Protein AF-A0A257V724-F1 (afdb_monomer_lite)

Sequence (120 aa):
MLAATGAALAATMPCSVHPPKNATKAELAKLAKVSQADAERTAKAVFKNPSDVAVADSELEAEHGCLIWSFDLKVKGTVGVHEVQIDAGDGKVLSSVHETPAKETAEKKNDQKQTPTPKR

Foldseek 3Di:
DDDDPDDPPPPQLPAPDFFPPPDDLVSLVVRFPADLVLLLVLQLVVDPDSVQKDWPDWDFDQDSRATWIWTWIDGHPDAQTWIWIARRHPSDTRDIDGAHPVRVVVVVVVVVVVDDDDDD

Radius of gyration: 16.45 Å; chains: 1; bounding box: 46×40×38 Å

pLDDT: mean 82.17, std 21.53, range [31.38, 98.62]

Secondary structure (DSSP, 8-state):
---------------S--PPTT--HHHHHHH--S-HHHHHHHHHHTSS-GGGEEEEEEEEEEETTEEEEEEEEEETT--SEEEEEEETTT--EEEEEEE-HHHHHHHHHHHTTS------

Structure (mmCIF, N/CA/C/O backbone):
data_AF-A0A257V724-F1
#
_entry.id   AF-A0A257V724-F1
#
loop_
_atom_site.group_PDB
_atom_site.id
_atom_site.type_symbol
_atom_site.label_atom_id
_atom_site.label_alt_id
_atom_site.label_comp_id
_atom_site.label_asym_id
_atom_site.label_entity_id
_atom_site.label_seq_id
_atom_site.pdbx_PDB_ins_code
_atom_site.Cartn_x
_atom_site.Cartn_y
_atom_site.Cartn_z
_atom_site.occupancy
_atom_site.B_iso_or_equiv
_atom_site.auth_seq_id
_atom_site.auth_comp_id
_atom_site.auth_asym_id
_atom_site.auth_atom_id
_atom_site.pdbx_PDB_model_num
ATOM 1 N N . MET A 1 1 ? 26.829 -33.421 25.336 1.00 45.34 1 MET A N 1
ATOM 2 C CA . MET A 1 1 ? 26.805 -32.624 24.093 1.00 45.34 1 MET A CA 1
ATOM 3 C C . MET A 1 1 ? 25.807 -33.257 23.152 1.00 45.34 1 MET A C 1
ATOM 5 O O . MET A 1 1 ? 25.967 -34.434 22.893 1.00 45.34 1 MET A O 1
ATOM 9 N N . LEU A 1 2 ? 24.815 -32.512 22.674 1.00 37.81 2 LEU A N 1
ATOM 10 C CA . LEU A 1 2 ? 24.300 -32.615 21.306 1.00 37.81 2 LEU A CA 1
ATOM 11 C C . LEU A 1 2 ? 23.467 -31.347 21.081 1.00 37.81 2 LEU A C 1
ATOM 13 O O . LEU A 1 2 ? 22.387 -31.182 21.640 1.00 37.81 2 LEU A O 1
ATOM 17 N N . ALA A 1 3 ? 24.063 -30.402 20.359 1.00 41.69 3 ALA A N 1
ATOM 18 C CA . ALA A 1 3 ? 23.409 -29.185 19.920 1.00 41.69 3 ALA A CA 1
ATOM 19 C C . ALA A 1 3 ? 22.442 -29.542 18.786 1.00 41.69 3 ALA A C 1
ATOM 21 O O . ALA A 1 3 ? 22.862 -30.096 17.773 1.00 41.69 3 ALA A O 1
ATOM 22 N N . ALA A 1 4 ? 21.162 -29.218 18.951 1.00 42.47 4 ALA A N 1
ATOM 23 C CA . ALA A 1 4 ? 20.222 -29.163 17.844 1.00 42.47 4 ALA A CA 1
ATOM 24 C C . ALA A 1 4 ? 20.218 -27.724 17.318 1.00 42.47 4 ALA A C 1
ATOM 26 O O . ALA A 1 4 ? 19.561 -26.842 17.868 1.00 42.47 4 ALA A O 1
ATOM 27 N N . THR A 1 5 ? 21.004 -27.471 16.275 1.00 47.34 5 THR A N 1
ATOM 28 C CA . THR A 1 5 ? 20.890 -26.258 15.464 1.00 47.34 5 THR A CA 1
ATOM 29 C C . THR A 1 5 ? 19.602 -26.354 14.653 1.00 47.34 5 THR A C 1
ATOM 31 O O . THR A 1 5 ? 19.561 -27.016 13.617 1.00 47.34 5 THR A O 1
ATOM 34 N N . GLY A 1 6 ? 18.532 -25.729 15.140 1.00 38.03 6 GLY A N 1
ATOM 35 C CA . GLY A 1 6 ? 17.330 -25.504 14.345 1.00 38.03 6 GLY A CA 1
ATOM 36 C C . GLY A 1 6 ? 17.624 -24.462 13.272 1.00 38.03 6 GLY A C 1
ATOM 37 O O . GLY A 1 6 ? 17.717 -23.276 13.574 1.00 38.03 6 GLY A O 1
ATOM 38 N N . ALA A 1 7 ? 17.784 -24.895 1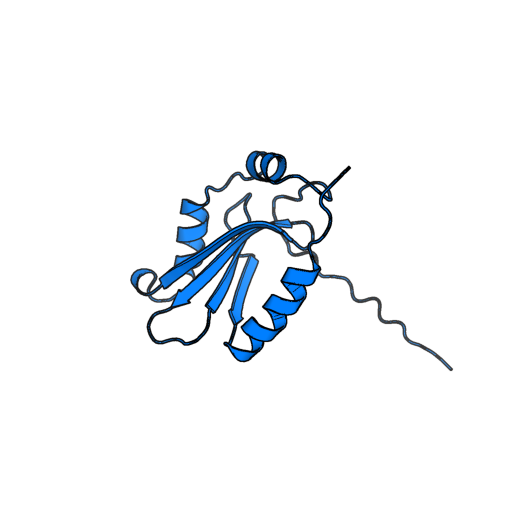2.023 1.00 47.12 7 ALA A N 1
ATOM 39 C CA . ALA A 1 7 ? 17.685 -23.999 10.881 1.00 47.12 7 ALA A CA 1
ATOM 40 C C . ALA A 1 7 ? 16.216 -23.571 10.759 1.00 47.12 7 ALA A C 1
ATOM 42 O O . ALA A 1 7 ? 15.366 -24.364 10.356 1.00 47.12 7 ALA A O 1
ATOM 43 N N . ALA A 1 8 ? 15.904 -22.335 11.146 1.00 49.72 8 ALA A N 1
ATOM 44 C CA . ALA A 1 8 ? 14.626 -21.734 10.804 1.00 49.72 8 ALA A CA 1
ATOM 45 C C . ALA A 1 8 ? 14.591 -21.573 9.278 1.00 49.72 8 ALA A C 1
ATOM 47 O O . ALA A 1 8 ? 15.338 -20.768 8.720 1.00 49.72 8 ALA A O 1
ATOM 48 N N . LEU A 1 9 ? 13.757 -22.361 8.592 1.00 41.41 9 LEU A N 1
ATOM 49 C CA . LEU A 1 9 ? 13.337 -22.011 7.241 1.00 41.41 9 LEU A CA 1
ATOM 50 C C . LEU A 1 9 ? 12.656 -20.645 7.350 1.00 41.41 9 LEU A C 1
ATOM 52 O O . LEU A 1 9 ? 11.586 -20.541 7.946 1.00 41.41 9 LEU A O 1
ATOM 56 N N . ALA A 1 10 ? 13.287 -19.599 6.817 1.00 47.00 10 ALA A N 1
ATOM 57 C CA . ALA A 1 10 ? 12.594 -18.349 6.562 1.00 47.00 10 ALA A CA 1
ATOM 58 C C . ALA A 1 10 ? 11.440 -18.692 5.614 1.00 47.00 10 ALA A C 1
ATOM 60 O O . ALA A 1 10 ? 11.677 -19.062 4.464 1.00 47.00 10 ALA A O 1
ATOM 61 N N . ALA A 1 11 ? 10.209 -18.680 6.124 1.00 52.34 11 ALA A N 1
ATOM 62 C CA . ALA A 1 11 ? 9.032 -18.876 5.300 1.00 52.34 11 ALA A CA 1
ATOM 63 C C . ALA A 1 11 ? 9.036 -17.767 4.245 1.00 52.34 11 ALA A C 1
ATOM 65 O O . ALA A 1 11 ? 8.863 -16.596 4.569 1.00 52.34 11 ALA A O 1
ATOM 66 N N . THR A 1 12 ? 9.310 -18.126 2.993 1.00 59.19 12 THR A N 1
ATOM 67 C CA . THR A 1 12 ? 9.173 -17.208 1.866 1.00 59.19 12 THR A CA 1
ATOM 68 C C . THR A 1 12 ? 7.715 -16.774 1.816 1.00 59.19 12 THR A C 1
ATOM 70 O O . THR A 1 12 ? 6.837 -17.612 1.587 1.00 59.19 12 THR A O 1
ATOM 73 N N . MET A 1 13 ? 7.453 -15.493 2.074 1.00 75.56 13 MET A N 1
ATOM 74 C CA . MET A 1 13 ? 6.142 -14.893 1.853 1.00 75.56 13 MET A CA 1
ATOM 75 C C . MET A 1 13 ? 5.738 -15.195 0.395 1.00 75.56 13 MET A C 1
ATOM 77 O O . MET A 1 13 ? 6.550 -14.970 -0.503 1.00 75.56 13 MET A O 1
ATOM 81 N N . PRO A 1 14 ? 4.562 -15.796 0.127 1.00 85.81 14 PRO A N 1
ATOM 82 C CA . PRO A 1 14 ? 4.232 -16.321 -1.197 1.00 85.81 14 PRO A CA 1
ATOM 83 C C . PRO A 1 14 ? 3.792 -15.195 -2.144 1.00 85.81 14 PRO A C 1
ATOM 85 O O . PRO A 1 14 ? 2.613 -15.081 -2.474 1.00 85.81 14 PRO A O 1
ATOM 88 N N . CYS A 1 15 ? 4.738 -14.360 -2.567 1.00 93.31 15 CYS A N 1
ATOM 89 C CA . CYS A 1 15 ? 4.495 -13.254 -3.483 1.00 93.31 15 CYS A CA 1
ATOM 90 C C . CYS A 1 15 ? 4.686 -13.646 -4.957 1.00 93.31 15 CYS A C 1
ATOM 92 O O . CYS A 1 15 ? 5.386 -14.598 -5.311 1.00 93.31 15 CYS A O 1
ATOM 94 N N . SER A 1 16 ? 4.056 -12.884 -5.844 1.00 97.00 16 SER A N 1
ATOM 95 C CA . SER A 1 16 ? 4.019 -13.104 -7.285 1.00 97.00 16 SER A CA 1
ATOM 96 C C . SER A 1 16 ? 5.204 -12.472 -8.024 1.00 97.00 16 SER A C 1
ATOM 98 O O . SER A 1 16 ? 5.538 -12.894 -9.135 1.00 97.00 16 SER A O 1
ATOM 100 N N . VAL A 1 17 ? 5.866 -11.479 -7.419 1.00 96.50 17 VAL A N 1
ATOM 101 C CA . VAL A 1 17 ? 6.995 -10.749 -8.011 1.00 96.50 17 VAL A CA 1
ATOM 102 C C . VAL A 1 17 ? 8.169 -10.716 -7.041 1.00 96.50 17 VAL A C 1
ATOM 104 O O . VAL A 1 17 ? 8.061 -10.203 -5.932 1.00 96.50 17 VAL A O 1
ATOM 107 N N . HIS A 1 18 ? 9.312 -11.218 -7.511 1.00 96.56 18 HIS A N 1
ATOM 108 C CA . HIS A 1 18 ? 10.575 -11.233 -6.778 1.00 96.56 18 HIS A CA 1
ATOM 109 C C . HIS A 1 18 ? 11.577 -10.310 -7.487 1.00 96.56 18 HIS A C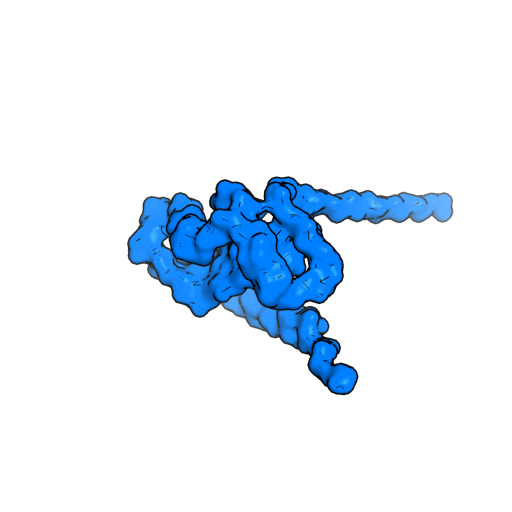 1
ATOM 111 O O . HIS A 1 18 ? 12.092 -10.675 -8.551 1.00 96.56 18 HIS A O 1
ATOM 117 N N . PRO A 1 19 ? 11.828 -9.097 -6.967 1.00 94.81 19 PRO A N 1
ATOM 118 C CA . PRO A 1 19 ? 12.763 -8.164 -7.578 1.00 94.81 19 PRO A CA 1
ATOM 119 C C . PRO A 1 19 ? 14.217 -8.626 -7.370 1.00 94.81 19 PRO A C 1
ATOM 121 O O . PRO A 1 19 ? 14.516 -9.358 -6.420 1.00 94.81 19 PRO A O 1
ATOM 124 N N . PRO A 1 20 ? 15.160 -8.204 -8.235 1.00 93.56 20 PRO A N 1
ATOM 125 C CA . PRO A 1 20 ? 16.572 -8.466 -8.000 1.00 93.56 20 PRO A CA 1
ATOM 126 C C . PRO A 1 20 ? 17.028 -7.801 -6.697 1.00 93.56 20 PRO A C 1
ATOM 128 O O . PRO A 1 20 ? 16.529 -6.747 -6.297 1.00 93.56 20 PRO A O 1
ATOM 131 N N . LYS A 1 21 ? 18.013 -8.414 -6.033 1.00 89.50 21 LYS A N 1
ATOM 132 C CA . LYS A 1 21 ? 18.607 -7.839 -4.821 1.00 89.50 21 LYS A CA 1
ATOM 133 C C . LYS A 1 21 ? 19.151 -6.440 -5.125 1.00 89.50 21 LYS A C 1
ATOM 135 O O . LYS A 1 21 ? 19.829 -6.259 -6.134 1.00 89.50 21 LYS A O 1
ATOM 140 N N . ASN A 1 22 ? 18.898 -5.490 -4.225 1.00 88.56 22 ASN A N 1
ATOM 141 C CA . ASN A 1 22 ? 19.318 -4.086 -4.334 1.00 88.56 22 ASN A CA 1
ATOM 142 C C . ASN A 1 22 ? 18.735 -3.327 -5.543 1.00 88.56 22 ASN A C 1
ATOM 144 O O . ASN A 1 22 ? 19.344 -2.360 -6.000 1.00 88.56 22 ASN A O 1
ATOM 148 N N . ALA A 1 23 ? 17.578 -3.749 -6.066 1.00 93.19 23 ALA A N 1
ATOM 149 C CA . ALA A 1 23 ? 16.862 -2.998 -7.092 1.00 93.19 23 ALA A CA 1
ATOM 150 C C . ALA A 1 23 ? 16.592 -1.553 -6.641 1.00 93.19 23 ALA A C 1
ATOM 152 O O . ALA A 1 23 ? 16.135 -1.293 -5.527 1.00 93.19 23 ALA A O 1
ATOM 153 N N . THR A 1 24 ? 16.853 -0.605 -7.531 1.00 95.88 24 THR A N 1
ATOM 154 C CA . THR A 1 24 ? 16.529 0.808 -7.332 1.00 95.88 24 THR A CA 1
ATOM 155 C C . THR A 1 24 ? 15.017 1.028 -7.352 1.00 95.88 24 THR A C 1
ATOM 157 O O . THR A 1 24 ? 14.274 0.269 -7.974 1.00 95.88 24 THR A O 1
ATOM 160 N N . LYS A 1 25 ? 14.538 2.133 -6.766 1.00 93.75 25 LYS A N 1
ATOM 161 C CA . LYS A 1 25 ? 13.108 2.497 -6.809 1.00 93.75 25 LYS A CA 1
ATOM 162 C C . LYS A 1 25 ? 12.542 2.539 -8.235 1.00 93.75 25 LYS A C 1
ATOM 164 O O . LYS A 1 25 ? 11.418 2.107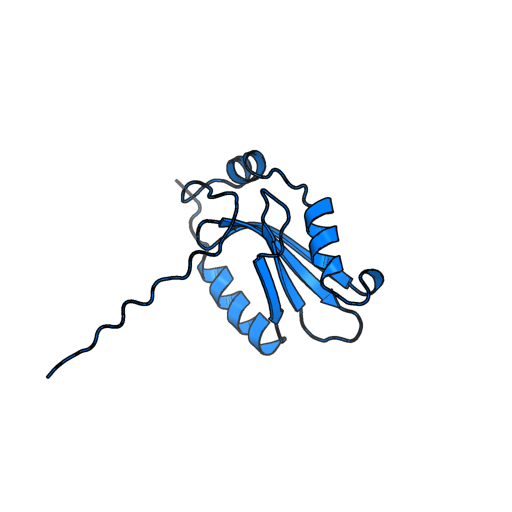 -8.464 1.00 93.75 25 LYS A O 1
ATOM 169 N N . ALA A 1 26 ? 13.335 2.992 -9.207 1.00 95.81 26 ALA A N 1
ATOM 170 C CA . ALA A 1 26 ? 12.932 3.011 -10.612 1.00 95.81 26 ALA A CA 1
ATOM 171 C C . ALA A 1 26 ? 12.806 1.604 -11.222 1.00 95.81 26 ALA A C 1
ATOM 173 O O . ALA A 1 26 ? 11.967 1.3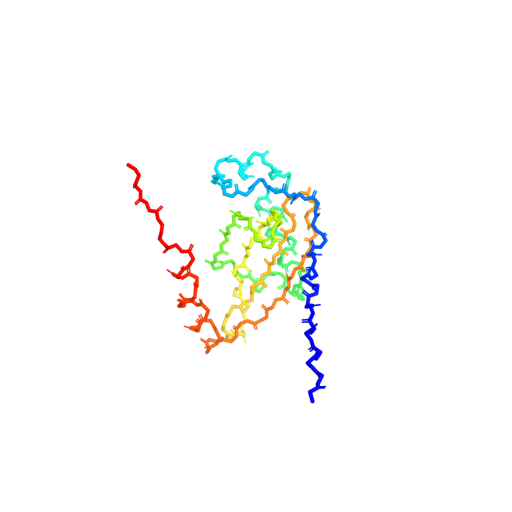88 -12.092 1.00 95.81 26 ALA A O 1
ATOM 174 N N . GLU A 1 27 ? 13.631 0.646 -10.797 1.00 96.56 27 GLU A N 1
ATOM 175 C CA . GLU A 1 27 ? 13.518 -0.753 -11.221 1.00 96.56 27 GLU A CA 1
ATOM 176 C C . GLU A 1 27 ? 12.322 -1.437 -10.564 1.00 96.56 27 GLU A C 1
ATOM 178 O O . GLU A 1 27 ? 11.565 -2.110 -11.258 1.00 96.56 27 GLU A O 1
ATOM 183 N N . LEU A 1 28 ? 12.091 -1.198 -9.270 1.00 97.69 28 LEU A N 1
ATOM 184 C CA . LEU A 1 28 ? 10.904 -1.689 -8.565 1.00 97.69 28 LEU A CA 1
ATOM 185 C C . LEU A 1 28 ? 9.617 -1.197 -9.241 1.00 97.69 28 LEU A C 1
ATOM 187 O O . LEU A 1 28 ? 8.733 -1.998 -9.543 1.00 97.69 28 LEU A O 1
ATOM 191 N N . ALA A 1 29 ? 9.546 0.095 -9.574 1.00 97.00 29 ALA A N 1
ATOM 192 C CA . ALA A 1 29 ? 8.389 0.688 -10.244 1.00 97.00 29 ALA A CA 1
ATOM 193 C C . ALA A 1 29 ? 8.078 0.046 -11.608 1.00 97.00 29 ALA A C 1
ATOM 195 O O . ALA A 1 29 ? 6.918 -0.025 -11.999 1.00 97.00 29 ALA A O 1
ATOM 196 N N . LYS A 1 30 ? 9.092 -0.454 -12.328 1.00 97.69 30 LYS A N 1
ATOM 197 C CA . LYS A 1 30 ? 8.904 -1.165 -13.607 1.00 97.69 30 LYS A CA 1
ATOM 198 C C . LYS A 1 30 ? 8.372 -2.588 -13.435 1.00 97.69 30 LYS A C 1
ATOM 200 O O . LYS A 1 30 ? 7.851 -3.152 -14.393 1.00 97.69 30 LYS A O 1
ATOM 205 N N . LEU A 1 31 ? 8.563 -3.185 -12.261 1.00 97.56 31 LEU A N 1
ATOM 206 C CA . LEU A 1 31 ? 8.135 -4.549 -11.955 1.00 97.56 31 LEU A CA 1
ATOM 207 C C . LEU A 1 31 ? 6.718 -4.599 -11.371 1.00 97.56 31 LEU A C 1
ATOM 209 O O . LEU A 1 31 ? 6.050 -5.627 -11.497 1.00 97.56 31 LEU A O 1
ATOM 213 N N . ALA A 1 32 ? 6.265 -3.508 -10.748 1.00 97.81 32 ALA A N 1
ATOM 214 C CA . ALA A 1 32 ? 4.918 -3.397 -10.210 1.00 97.81 32 ALA A CA 1
ATOM 215 C C . ALA A 1 32 ? 3.878 -3.484 -11.337 1.00 97.81 32 ALA A C 1
ATOM 217 O O . ALA A 1 32 ? 3.955 -2.781 -12.344 1.00 97.81 32 ALA A O 1
ATOM 218 N N . LYS A 1 33 ? 2.889 -4.357 -11.153 1.00 98.44 33 LYS A N 1
ATOM 219 C CA . LYS A 1 33 ? 1.743 -4.522 -12.062 1.00 98.44 33 LYS A CA 1
ATOM 220 C C . LYS A 1 33 ? 0.475 -3.914 -11.478 1.00 98.44 33 LYS A C 1
ATOM 222 O O . LYS A 1 33 ? -0.424 -3.536 -12.223 1.00 98.44 33 LYS A O 1
ATOM 227 N N . VAL A 1 34 ? 0.411 -3.824 -10.154 1.00 98.56 34 VAL A N 1
ATOM 228 C CA . VAL A 1 34 ? -0.680 -3.206 -9.409 1.00 98.56 34 VAL A CA 1
ATOM 229 C C . VAL A 1 34 ? -0.316 -1.763 -9.101 1.00 98.56 34 VAL A C 1
ATOM 231 O O . VAL A 1 34 ? 0.782 -1.473 -8.621 1.00 98.56 34 VAL A O 1
ATOM 234 N N . SER A 1 35 ? -1.245 -0.853 -9.387 1.00 98.44 35 SER A N 1
ATOM 235 C CA . SER A 1 35 ? -1.084 0.563 -9.071 1.00 98.44 35 SER A CA 1
ATOM 236 C C . SER A 1 35 ? -1.136 0.796 -7.556 1.00 98.44 35 SER A C 1
ATOM 238 O O . SER A 1 35 ? -1.819 0.067 -6.837 1.00 98.44 35 SER A O 1
ATOM 240 N N . GLN A 1 36 ? -0.479 1.853 -7.069 1.00 98.44 36 GLN A N 1
ATOM 241 C CA . GLN A 1 36 ? -0.572 2.250 -5.658 1.00 98.44 36 GLN A CA 1
ATOM 242 C C . GLN A 1 36 ? -2.030 2.460 -5.224 1.00 98.44 36 GLN A C 1
ATOM 244 O O . GLN A 1 36 ? -2.416 2.031 -4.145 1.00 98.44 36 GLN A O 1
ATOM 249 N N . ALA A 1 37 ? -2.861 3.067 -6.079 1.00 98.44 37 ALA A N 1
ATOM 250 C CA . ALA A 1 37 ? -4.264 3.343 -5.774 1.00 98.44 37 ALA A CA 1
ATOM 251 C C . ALA A 1 37 ? -5.117 2.067 -5.655 1.00 98.44 37 ALA A C 1
ATOM 253 O O . ALA A 1 37 ? -6.018 1.999 -4.817 1.00 98.44 37 ALA A O 1
ATOM 254 N N . ASP A 1 38 ? -4.851 1.049 -6.477 1.00 98.62 38 ASP A N 1
ATOM 255 C CA . ASP A 1 38 ? -5.556 -0.232 -6.375 1.00 98.62 38 ASP A CA 1
ATOM 256 C C . ASP A 1 38 ? -5.067 -1.048 -5.181 1.00 98.62 38 ASP A C 1
ATOM 258 O O . ASP A 1 38 ? -5.884 -1.637 -4.474 1.00 98.62 38 ASP A O 1
ATOM 262 N N . ALA A 1 39 ? -3.764 -1.012 -4.894 1.00 98.62 39 ALA A N 1
ATOM 263 C CA . ALA A 1 39 ? -3.209 -1.611 -3.689 1.00 98.62 39 ALA A CA 1
ATOM 264 C C . ALA A 1 39 ? -3.765 -0.943 -2.418 1.00 98.62 39 ALA A C 1
ATOM 266 O O . ALA A 1 39 ? -4.203 -1.644 -1.509 1.00 98.62 39 ALA A O 1
ATOM 267 N N . GLU A 1 40 ? -3.867 0.390 -2.386 1.00 98.62 40 GLU A N 1
ATOM 268 C CA . GLU A 1 40 ? -4.469 1.144 -1.279 1.00 98.62 40 GLU A CA 1
ATOM 269 C C . GLU A 1 40 ? -5.933 0.742 -1.066 1.00 98.62 40 GLU A C 1
ATOM 271 O O . GLU A 1 40 ? -6.379 0.535 0.066 1.00 98.62 40 GLU A O 1
ATOM 276 N N . ARG A 1 41 ? -6.698 0.601 -2.156 1.00 98.44 41 ARG A N 1
ATOM 277 C CA . ARG A 1 41 ? -8.092 0.147 -2.098 1.00 98.44 41 ARG A CA 1
ATOM 278 C C . ARG A 1 41 ? -8.191 -1.237 -1.462 1.00 98.44 41 ARG A C 1
ATOM 280 O O . ARG A 1 41 ? -9.041 -1.432 -0.593 1.00 98.44 41 ARG A O 1
ATOM 287 N N . THR A 1 42 ? -7.328 -2.169 -1.865 1.00 98.44 42 THR A N 1
ATOM 288 C CA . THR A 1 42 ? -7.271 -3.510 -1.272 1.00 98.44 42 THR A CA 1
ATOM 289 C C . THR A 1 42 ? -6.860 -3.455 0.197 1.00 98.44 42 THR A C 1
ATOM 291 O O . THR A 1 42 ? -7.502 -4.095 1.027 1.00 98.44 42 THR A O 1
ATOM 294 N N . ALA A 1 43 ? -5.856 -2.649 0.546 1.00 98.00 43 ALA A N 1
ATOM 295 C CA . ALA A 1 43 ? -5.385 -2.504 1.919 1.00 98.00 43 ALA A CA 1
ATOM 296 C C . ALA A 1 43 ? -6.489 -1.972 2.848 1.00 98.00 43 ALA A C 1
ATOM 298 O O . ALA A 1 43 ? -6.750 -2.539 3.909 1.00 98.00 43 ALA A O 1
ATOM 299 N N . LYS A 1 44 ? -7.230 -0.942 2.419 1.00 98.12 44 LYS A N 1
ATOM 300 C CA . LYS A 1 44 ? -8.383 -0.408 3.164 1.00 98.12 44 LYS A CA 1
ATOM 301 C C . LYS A 1 44 ? -9.539 -1.404 3.274 1.00 98.12 44 LYS A C 1
ATOM 303 O O . LYS A 1 44 ? -10.261 -1.381 4.269 1.00 98.12 44 LYS A O 1
ATOM 308 N N . ALA A 1 45 ? -9.716 -2.281 2.285 1.00 97.25 45 ALA A N 1
ATOM 309 C CA . ALA A 1 45 ? -10.770 -3.296 2.280 1.00 97.25 45 ALA A CA 1
ATOM 310 C C . ALA A 1 45 ? -10.556 -4.424 3.308 1.00 97.25 45 ALA A C 1
ATOM 312 O O . ALA A 1 45 ? -11.494 -5.172 3.580 1.00 97.25 45 ALA A O 1
ATOM 313 N N . VAL A 1 46 ? -9.367 -4.530 3.914 1.00 95.56 46 VAL A N 1
ATOM 314 C CA . VAL A 1 46 ? -9.112 -5.442 5.047 1.00 95.56 46 VAL A CA 1
ATOM 315 C C . VAL A 1 46 ? -9.921 -5.036 6.287 1.00 95.56 46 VAL A C 1
ATOM 317 O O . VAL A 1 46 ? -10.266 -5.876 7.119 1.00 95.56 46 VAL A O 1
ATOM 320 N N . PHE A 1 47 ? -10.268 -3.754 6.412 1.00 94.81 47 PHE A N 1
ATOM 321 C CA . PHE A 1 47 ? -11.016 -3.227 7.547 1.00 94.81 47 PHE A CA 1
ATOM 322 C C . PHE A 1 47 ? -12.519 -3.261 7.287 1.00 94.81 47 PHE A C 1
ATOM 324 O O . PHE A 1 47 ? -12.991 -3.038 6.174 1.00 94.81 47 PHE A O 1
ATOM 331 N N . LYS A 1 48 ? -13.294 -3.450 8.361 1.00 93.75 48 LYS A N 1
ATOM 332 C CA . LYS A 1 48 ? -14.763 -3.514 8.300 1.00 93.75 48 LYS A CA 1
ATOM 333 C C . LYS A 1 48 ? -15.393 -2.283 7.634 1.00 93.75 48 LYS A C 1
ATOM 335 O O . LYS A 1 48 ? -16.360 -2.428 6.894 1.00 93.75 48 LYS A O 1
ATOM 340 N N . ASN A 1 49 ? -14.842 -1.096 7.897 1.00 95.00 49 ASN A N 1
ATOM 341 C CA . ASN A 1 49 ? -15.308 0.174 7.347 1.00 95.00 49 ASN A CA 1
ATOM 342 C C . ASN A 1 49 ? -14.143 0.896 6.645 1.00 95.00 49 ASN A C 1
ATOM 344 O O . ASN A 1 49 ? -13.428 1.660 7.294 1.00 95.00 49 ASN A O 1
ATOM 348 N N . PRO A 1 50 ? -13.950 0.721 5.329 1.00 94.62 50 PRO A N 1
ATOM 349 C CA . PRO A 1 50 ? -12.853 1.367 4.601 1.00 94.62 50 PRO A CA 1
ATOM 350 C C . PRO A 1 50 ? -12.852 2.902 4.697 1.00 94.62 50 PRO A C 1
ATOM 352 O O . PRO A 1 50 ? -11.799 3.529 4.631 1.00 94.62 50 PRO A O 1
ATOM 355 N N . SER A 1 51 ? -14.023 3.523 4.888 1.00 95.81 51 SER A N 1
ATOM 356 C CA . SER A 1 51 ? -14.165 4.977 5.063 1.00 95.81 51 SER A CA 1
ATOM 357 C C . SER A 1 51 ? -13.604 5.510 6.386 1.00 95.81 51 SER A C 1
ATOM 359 O O . SER A 1 51 ? -13.380 6.712 6.499 1.00 95.81 51 SER A O 1
ATOM 361 N N . ASP A 1 52 ? -13.369 4.641 7.373 1.00 96.38 52 ASP A N 1
ATOM 362 C CA . ASP A 1 52 ? -12.741 4.998 8.651 1.00 96.38 52 ASP A CA 1
ATOM 363 C C . ASP A 1 52 ? -11.201 4.912 8.589 1.00 96.38 52 ASP A C 1
ATOM 365 O O . ASP A 1 52 ? -10.533 5.187 9.588 1.00 96.38 52 ASP A O 1
ATOM 369 N N . VAL A 1 53 ? -10.634 4.526 7.438 1.00 97.25 53 VAL A N 1
ATOM 370 C CA . VAL A 1 53 ? -9.203 4.251 7.259 1.00 97.25 53 VAL A CA 1
ATOM 371 C C . VAL A 1 53 ? -8.538 5.342 6.420 1.00 97.25 53 VAL A C 1
ATOM 373 O O . VAL A 1 53 ? -8.917 5.593 5.273 1.00 97.25 53 VAL A O 1
ATOM 376 N N . ALA A 1 54 ? -7.496 5.958 6.970 1.00 97.12 54 ALA A N 1
ATOM 377 C CA . ALA A 1 54 ? -6.656 6.934 6.286 1.00 97.12 54 ALA A CA 1
ATOM 378 C C . ALA A 1 54 ? -5.235 6.390 6.099 1.00 97.12 54 ALA A C 1
ATOM 380 O O . ALA A 1 54 ? -4.696 5.753 7.001 1.00 97.12 54 ALA A O 1
ATOM 381 N N . VAL A 1 55 ? -4.624 6.674 4.947 1.00 97.19 55 VAL A N 1
ATOM 382 C CA . VAL A 1 55 ? -3.209 6.364 4.702 1.00 97.19 55 VAL A CA 1
ATOM 383 C C . VAL A 1 55 ? -2.354 7.399 5.424 1.00 97.19 55 VAL A C 1
ATOM 385 O O . VAL A 1 55 ? -2.569 8.601 5.257 1.00 97.19 55 VAL A O 1
ATOM 388 N N . ALA A 1 56 ? -1.431 6.933 6.257 1.00 95.75 56 ALA A N 1
ATOM 389 C CA . ALA A 1 56 ? -0.419 7.754 6.907 1.00 95.75 56 ALA A CA 1
ATOM 390 C C . ALA A 1 56 ? 0.885 7.763 6.103 1.00 95.75 56 ALA A C 1
ATOM 392 O O . ALA A 1 56 ? 1.440 8.840 5.905 1.00 95.75 56 ALA A O 1
ATOM 393 N N . ASP A 1 57 ? 1.313 6.596 5.620 1.00 96.38 57 ASP A N 1
ATOM 394 C CA . ASP A 1 57 ? 2.465 6.424 4.734 1.00 96.38 57 ASP A CA 1
ATOM 395 C C . ASP A 1 57 ? 2.205 5.279 3.741 1.00 96.38 57 ASP A C 1
ATOM 397 O O . ASP A 1 57 ? 1.312 4.449 3.948 1.00 96.38 57 ASP A O 1
ATOM 401 N N . SER A 1 58 ? 2.947 5.269 2.637 1.00 97.06 58 SER A N 1
ATOM 402 C CA . SER A 1 58 ? 2.897 4.201 1.6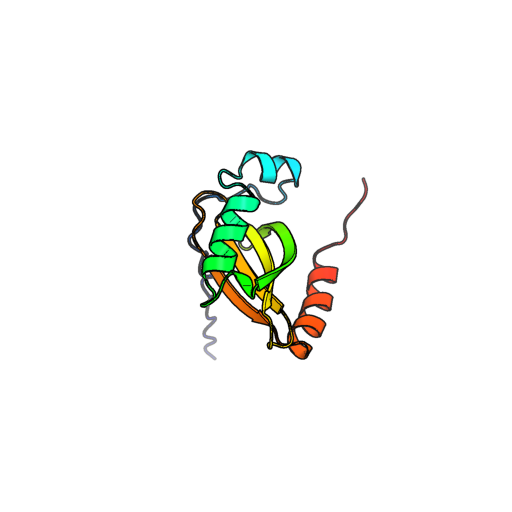47 1.00 97.06 58 SER A CA 1
ATOM 403 C C . SER A 1 58 ? 4.157 4.176 0.790 1.00 97.06 58 SER A C 1
ATOM 405 O O . SER A 1 58 ? 4.554 5.217 0.255 1.00 97.06 58 SER A O 1
ATOM 407 N N . GLU A 1 59 ? 4.700 2.988 0.540 1.00 97.44 59 GLU A N 1
ATOM 408 C CA . GLU A 1 59 ? 5.925 2.824 -0.238 1.00 97.44 59 GLU A CA 1
ATOM 409 C C . GLU A 1 59 ? 5.894 1.566 -1.121 1.00 97.44 59 GLU A C 1
ATOM 411 O O . GLU A 1 59 ? 5.278 0.556 -0.785 1.00 97.44 59 GLU A O 1
ATOM 416 N N . LEU A 1 60 ? 6.556 1.635 -2.284 1.00 98.06 60 LEU A N 1
ATOM 417 C CA . LEU A 1 60 ? 6.895 0.457 -3.086 1.00 98.06 60 LEU A CA 1
ATOM 418 C C . LEU A 1 60 ? 8.298 -0.013 -2.709 1.00 98.06 60 LEU A C 1
ATOM 420 O O . LEU A 1 60 ? 9.276 0.737 -2.866 1.00 98.06 60 LEU A O 1
ATOM 424 N N . GLU A 1 61 ? 8.421 -1.262 -2.281 1.00 96.44 61 GLU A N 1
ATOM 425 C CA . GLU A 1 61 ? 9.684 -1.783 -1.774 1.00 96.44 61 GLU A CA 1
ATOM 426 C C . GLU A 1 61 ? 9.887 -3.279 -2.005 1.00 96.44 61 GLU A C 1
ATOM 428 O O . GLU A 1 61 ? 8.994 -4.008 -2.439 1.00 96.44 61 GLU A O 1
ATOM 433 N N . ALA A 1 62 ? 11.129 -3.704 -1.780 1.00 95.12 62 ALA A N 1
ATOM 434 C CA . ALA A 1 62 ? 11.531 -5.095 -1.823 1.00 95.12 62 ALA A CA 1
ATOM 435 C C . ALA A 1 62 ? 11.776 -5.582 -0.392 1.00 95.12 62 ALA A C 1
ATOM 437 O O . ALA A 1 62 ? 12.841 -5.319 0.168 1.00 95.12 62 ALA A O 1
ATOM 438 N N . GLU A 1 63 ? 10.829 -6.321 0.172 1.00 89.94 63 GLU A N 1
ATOM 439 C CA . GLU A 1 63 ? 10.902 -6.836 1.539 1.00 89.94 63 GLU A CA 1
ATOM 440 C C . GLU A 1 63 ? 10.837 -8.363 1.525 1.00 89.94 63 GLU A C 1
ATOM 442 O O . GLU A 1 63 ? 10.084 -8.957 0.759 1.00 89.94 63 GLU A O 1
ATOM 447 N N . HIS A 1 64 ? 11.688 -9.033 2.306 1.00 87.44 64 HIS A N 1
ATOM 448 C CA . HIS A 1 64 ? 11.763 -10.503 2.354 1.00 87.44 64 HIS A CA 1
ATOM 449 C C . HIS A 1 64 ? 11.894 -11.207 0.981 1.00 87.44 64 HIS A C 1
ATOM 451 O O . HIS A 1 64 ? 11.593 -12.391 0.847 1.00 87.44 64 HIS A O 1
ATOM 457 N N . GLY A 1 65 ? 12.403 -10.499 -0.036 1.00 92.12 65 GLY A N 1
ATOM 458 C CA . GLY A 1 65 ? 12.526 -10.995 -1.412 1.00 92.12 65 GLY A CA 1
ATOM 459 C C . GLY A 1 65 ? 11.290 -10.776 -2.294 1.00 92.12 65 GLY A C 1
ATOM 460 O O . GLY A 1 65 ? 11.308 -11.202 -3.446 1.00 92.12 65 GLY A O 1
ATOM 461 N N . CYS A 1 66 ? 10.268 -10.091 -1.788 1.00 95.69 66 CYS A N 1
ATOM 462 C CA . CYS A 1 66 ? 9.006 -9.795 -2.453 1.00 95.69 66 CYS A CA 1
ATOM 463 C C . CYS A 1 66 ? 8.896 -8.324 -2.833 1.00 95.69 66 CYS A C 1
ATOM 465 O O . CYS A 1 66 ? 9.317 -7.457 -2.076 1.00 95.69 66 CYS A O 1
ATOM 467 N N . LEU A 1 67 ? 8.303 -8.037 -3.993 1.00 97.75 67 LEU A N 1
ATOM 468 C CA . LEU A 1 67 ? 7.891 -6.680 -4.340 1.00 97.75 67 LEU A CA 1
ATOM 469 C C . LEU A 1 67 ? 6.512 -6.402 -3.737 1.00 97.75 67 LEU A C 1
ATOM 471 O O . LEU A 1 67 ? 5.526 -7.030 -4.136 1.00 97.75 67 LEU A O 1
ATOM 475 N N . ILE A 1 68 ? 6.446 -5.438 -2.826 1.00 98.19 68 ILE A N 1
ATOM 476 C CA . ILE A 1 68 ? 5.226 -5.097 -2.097 1.00 98.19 68 ILE A CA 1
ATOM 477 C C . ILE A 1 68 ? 4.919 -3.605 -2.178 1.00 98.19 68 ILE A C 1
ATOM 479 O O . ILE A 1 68 ? 5.818 -2.772 -2.303 1.00 98.19 68 ILE A O 1
ATOM 483 N N . TRP A 1 69 ? 3.634 -3.284 -2.081 1.00 98.44 69 TRP A N 1
ATOM 484 C CA . TRP A 1 69 ? 3.172 -2.000 -1.577 1.00 98.44 69 TRP A CA 1
ATOM 485 C C . TRP A 1 69 ? 2.965 -2.126 -0.068 1.00 98.44 69 TRP A C 1
ATOM 487 O O . TRP A 1 69 ? 2.098 -2.893 0.355 1.00 98.44 69 TRP A O 1
ATOM 497 N N . SER A 1 70 ? 3.738 -1.386 0.719 1.00 97.19 70 SER A N 1
ATOM 498 C CA . SER A 1 70 ? 3.529 -1.250 2.161 1.00 97.19 70 SER A CA 1
ATOM 499 C C . SER A 1 70 ? 2.664 -0.023 2.444 1.00 97.19 70 SER A C 1
ATOM 501 O O . SER A 1 70 ? 2.799 1.003 1.770 1.00 97.19 70 SER A O 1
ATOM 503 N N . PHE A 1 71 ? 1.741 -0.138 3.398 1.00 98.00 71 PHE A N 1
ATOM 504 C CA . PHE A 1 71 ? 0.856 0.941 3.827 1.00 98.00 71 PHE A CA 1
ATOM 505 C C . PHE A 1 71 ? 0.783 1.014 5.345 1.00 98.00 71 PHE A C 1
ATOM 507 O O . PHE A 1 71 ? 0.302 0.075 5.980 1.00 98.00 71 PHE A O 1
ATOM 514 N N . ASP A 1 72 ? 1.090 2.188 5.888 1.00 95.56 72 ASP A N 1
ATOM 515 C CA . ASP A 1 72 ? 0.754 2.547 7.260 1.00 95.56 72 ASP A CA 1
ATOM 516 C C . ASP A 1 72 ? -0.627 3.193 7.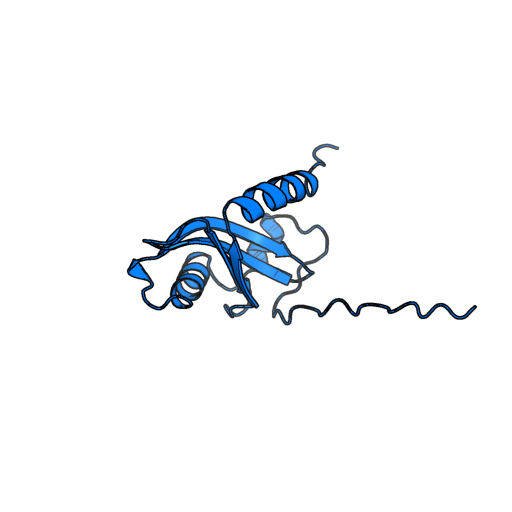289 1.00 95.56 72 ASP A C 1
ATOM 518 O O . ASP A 1 72 ? -0.862 4.259 6.711 1.00 95.56 72 ASP A O 1
ATOM 522 N N . LEU A 1 73 ? -1.568 2.563 7.985 1.00 96.62 73 LEU A N 1
ATOM 523 C CA . LEU A 1 73 ? -2.972 2.953 7.990 1.00 96.62 73 LEU A CA 1
ATOM 524 C C . LEU A 1 73 ? -3.428 3.385 9.384 1.00 96.62 73 LEU A C 1
ATOM 526 O O . LEU A 1 73 ? -3.320 2.647 10.362 1.00 96.62 73 LEU A O 1
ATOM 530 N N . LYS A 1 74 ? -4.019 4.577 9.477 1.00 96.06 74 LYS A N 1
ATOM 531 C CA . LYS A 1 74 ? -4.709 5.053 10.682 1.00 96.06 74 LYS A CA 1
ATOM 532 C C . LYS A 1 74 ? -6.185 4.704 10.595 1.00 96.06 74 LYS A C 1
ATOM 534 O O . LYS A 1 74 ? -6.865 5.128 9.663 1.00 96.06 74 LYS A O 1
ATOM 539 N N . VAL A 1 75 ? -6.693 3.993 11.598 1.00 95.56 75 VAL A N 1
ATOM 540 C CA . VAL A 1 75 ? -8.116 3.644 11.693 1.00 95.56 75 VAL A CA 1
ATOM 541 C C . VAL A 1 75 ? -8.780 4.512 12.754 1.00 95.56 75 VAL A C 1
ATOM 543 O O . VAL A 1 75 ? -8.320 4.586 13.897 1.00 95.56 75 VAL A O 1
ATOM 546 N N . LYS A 1 76 ? -9.875 5.181 12.394 1.00 94.75 76 LYS A N 1
ATOM 547 C CA . LYS A 1 76 ? -10.630 6.044 13.306 1.00 94.75 76 LYS A CA 1
ATOM 548 C C . LYS A 1 76 ? -11.007 5.303 14.594 1.00 94.75 76 LYS A C 1
ATOM 550 O O . LYS A 1 76 ? -11.583 4.221 14.558 1.00 94.75 76 LYS A O 1
ATOM 555 N N . GLY A 1 77 ? -10.711 5.914 15.741 1.00 91.44 77 GLY A N 1
ATOM 556 C CA . GLY A 1 77 ? -11.002 5.337 17.060 1.00 91.44 77 GLY A CA 1
ATOM 557 C C . GLY A 1 77 ? -9.980 4.305 17.549 1.00 91.44 77 GLY A C 1
ATOM 558 O O . GLY A 1 77 ? -10.139 3.793 18.653 1.00 91.44 77 GLY A O 1
ATOM 559 N N . THR A 1 78 ? -8.926 4.032 16.775 1.00 88.75 78 THR A N 1
ATOM 560 C CA . THR A 1 78 ? -7.773 3.229 17.207 1.00 88.75 78 THR A CA 1
ATOM 561 C C . THR A 1 78 ? -6.563 4.125 17.464 1.00 88.75 78 THR A C 1
ATOM 563 O O . THR A 1 78 ? -6.471 5.236 16.937 1.00 88.75 78 THR A O 1
ATOM 566 N N . VAL A 1 79 ? -5.647 3.654 18.305 1.00 88.19 79 VAL A N 1
ATOM 567 C CA . VAL A 1 79 ? -4.355 4.303 18.556 1.00 88.19 79 VAL A CA 1
ATOM 568 C C . VAL A 1 79 ? -3.272 3.497 17.839 1.00 88.19 79 VAL A C 1
ATOM 570 O O . VAL A 1 79 ? -3.348 2.274 17.835 1.00 88.19 79 VAL A O 1
ATOM 573 N N . GLY A 1 80 ? -2.259 4.167 17.288 1.00 88.75 80 GLY A N 1
ATOM 574 C CA . GLY A 1 80 ? -1.181 3.527 16.527 1.00 88.75 80 GLY A CA 1
ATOM 575 C C . GLY A 1 80 ? -1.468 3.485 15.028 1.00 88.75 80 GLY A C 1
ATOM 576 O O . GLY A 1 80 ? -2.298 4.253 14.526 1.00 88.75 80 GLY A O 1
ATOM 577 N N . VAL A 1 81 ? -0.765 2.599 14.327 1.00 89.19 81 VAL A N 1
ATOM 578 C CA . VAL A 1 81 ? -0.929 2.359 12.889 1.00 89.19 81 VAL A CA 1
ATOM 579 C C . VAL A 1 81 ? -1.172 0.877 12.628 1.00 89.19 81 VAL A C 1
ATOM 581 O O . VAL A 1 81 ? -0.822 0.010 13.425 1.00 89.19 81 VAL A O 1
ATOM 584 N N . HIS A 1 82 ? -1.837 0.582 11.524 1.00 93.19 82 HIS A N 1
ATOM 585 C CA . HIS A 1 82 ? -1.906 -0.758 10.974 1.00 93.19 82 HIS A CA 1
ATOM 586 C C . HIS A 1 82 ? -1.038 -0.813 9.733 1.00 93.19 82 HIS A C 1
ATOM 588 O O . HIS A 1 82 ? -1.325 -0.106 8.771 1.00 93.19 82 HIS A O 1
ATOM 594 N N . GLU A 1 83 ? -0.039 -1.677 9.748 1.00 93.75 83 GLU A N 1
ATOM 595 C CA . GLU A 1 83 ? 0.761 -1.949 8.569 1.00 93.75 83 GLU A CA 1
ATOM 596 C C . GLU A 1 83 ? 0.064 -3.029 7.734 1.00 93.75 83 GLU A C 1
ATOM 598 O O . GLU A 1 83 ? -0.342 -4.078 8.253 1.00 93.75 83 GLU A O 1
ATOM 603 N N . VAL A 1 84 ? -0.126 -2.765 6.443 1.00 96.69 84 VAL A N 1
ATOM 604 C CA . VAL A 1 84 ? -0.693 -3.721 5.488 1.00 96.69 84 VAL A CA 1
ATOM 605 C C . VAL A 1 84 ? 0.205 -3.801 4.265 1.00 96.69 84 VAL A C 1
ATOM 607 O O . VAL A 1 84 ? 0.425 -2.801 3.588 1.00 96.69 84 VAL A O 1
ATOM 610 N N . GLN A 1 85 ? 0.662 -5.012 3.948 1.00 97.75 85 GLN A N 1
ATOM 611 C CA . GLN A 1 85 ? 1.535 -5.274 2.807 1.00 97.75 85 GLN A CA 1
ATOM 612 C C . GLN A 1 85 ? 0.751 -5.973 1.697 1.00 97.75 85 GLN A C 1
ATOM 614 O O . GLN A 1 85 ? 0.128 -7.020 1.914 1.00 97.75 85 GLN A O 1
ATOM 619 N N . ILE A 1 86 ? 0.780 -5.389 0.503 1.00 98.38 86 ILE A N 1
ATOM 620 C CA . ILE A 1 86 ? 0.069 -5.857 -0.685 1.00 98.38 86 ILE A CA 1
ATOM 621 C C . ILE A 1 86 ? 1.075 -6.303 -1.741 1.00 98.38 86 ILE A C 1
ATOM 623 O O . ILE A 1 86 ? 2.012 -5.578 -2.061 1.00 98.38 86 ILE A O 1
ATOM 627 N N . ASP A 1 87 ? 0.853 -7.467 -2.341 1.00 98.38 87 ASP A N 1
ATOM 628 C CA . ASP A 1 87 ? 1.634 -7.953 -3.473 1.00 98.38 87 ASP A CA 1
ATOM 629 C C . ASP A 1 87 ? 1.539 -6.979 -4.657 1.00 98.38 87 ASP A C 1
ATOM 631 O O . ASP A 1 87 ? 0.461 -6.750 -5.214 1.00 98.38 87 ASP A O 1
ATOM 635 N N . ALA A 1 88 ? 2.664 -6.404 -5.080 1.00 98.50 88 ALA A N 1
ATOM 636 C CA . ALA A 1 88 ? 2.664 -5.410 -6.153 1.00 98.50 88 ALA A CA 1
ATOM 637 C C . ALA A 1 88 ? 2.447 -6.014 -7.554 1.00 98.50 88 ALA A C 1
ATOM 639 O O . ALA A 1 88 ? 2.334 -5.277 -8.538 1.00 98.50 88 ALA A O 1
ATOM 640 N N . GLY A 1 89 ? 2.425 -7.341 -7.682 1.00 98.25 89 GLY A N 1
ATOM 641 C CA . GLY A 1 89 ? 2.213 -8.059 -8.932 1.00 98.25 89 GLY A CA 1
ATOM 642 C C . GLY A 1 89 ? 0.787 -8.566 -9.141 1.00 98.25 89 GLY A C 1
ATOM 643 O O . GLY A 1 89 ? 0.328 -8.565 -10.285 1.00 98.25 89 GLY A O 1
ATOM 644 N N . ASP A 1 90 ? 0.088 -8.980 -8.081 1.00 98.25 90 ASP A N 1
ATOM 645 C CA . ASP A 1 90 ? -1.284 -9.509 -8.177 1.00 98.25 90 ASP A CA 1
ATOM 646 C C . ASP A 1 90 ? -2.300 -8.892 -7.202 1.00 98.25 90 ASP A C 1
ATOM 648 O O . ASP A 1 90 ? -3.499 -9.151 -7.322 1.00 98.25 90 ASP A O 1
ATOM 652 N N . GLY A 1 91 ? -1.852 -8.030 -6.287 1.00 98.00 91 GLY A N 1
ATOM 653 C CA . GLY A 1 91 ? -2.712 -7.226 -5.426 1.00 98.00 91 GLY A CA 1
ATOM 654 C C . GLY A 1 91 ? -3.231 -7.963 -4.198 1.00 98.00 91 GLY A C 1
ATOM 655 O O . GLY A 1 91 ? -4.113 -7.440 -3.521 1.00 98.00 91 GLY A O 1
ATOM 656 N N . LYS A 1 92 ? -2.734 -9.167 -3.898 1.00 97.69 92 LYS A N 1
ATOM 657 C CA . LYS A 1 92 ? -3.133 -9.913 -2.698 1.00 97.69 92 LYS A CA 1
ATOM 658 C C . LYS A 1 92 ? -2.563 -9.294 -1.430 1.00 97.69 92 LYS A C 1
ATOM 660 O O . LYS A 1 92 ? -1.443 -8.798 -1.414 1.00 97.69 92 LYS A O 1
ATOM 665 N N . VAL A 1 93 ? -3.316 -9.398 -0.341 1.00 96.94 93 VAL A N 1
ATOM 666 C CA . VAL A 1 93 ? -2.819 -9.065 0.998 1.00 96.94 93 VAL A CA 1
ATOM 667 C C . VAL A 1 93 ? -1.841 -10.151 1.434 1.00 96.94 93 VAL A C 1
ATOM 669 O O . VAL A 1 93 ? -2.216 -11.322 1.507 1.00 96.94 93 VAL A O 1
ATOM 672 N N . LEU A 1 94 ? -0.603 -9.760 1.719 1.00 94.56 94 LEU A N 1
ATOM 673 C CA . LEU A 1 94 ? 0.450 -10.657 2.191 1.00 94.56 94 LEU A CA 1
ATOM 674 C C . LEU A 1 94 ? 0.638 -10.575 3.711 1.00 94.56 94 LEU A C 1
ATOM 676 O O . LEU A 1 94 ? 0.931 -11.586 4.346 1.00 94.56 94 LEU A O 1
ATOM 680 N N . SER A 1 95 ? 0.426 -9.392 4.296 1.00 93.38 95 SER A N 1
ATOM 681 C CA . SER A 1 95 ? 0.507 -9.152 5.740 1.00 93.38 95 SER A CA 1
ATOM 682 C C . SER A 1 95 ? -0.481 -8.069 6.179 1.00 93.38 95 SER A C 1
ATOM 684 O O . SER A 1 95 ? -0.813 -7.167 5.409 1.00 93.38 95 SER A O 1
ATOM 686 N N . SER A 1 96 ? -0.958 -8.163 7.420 1.00 92.44 96 SER A N 1
ATOM 687 C CA . SER A 1 96 ? -1.728 -7.116 8.095 1.00 92.44 96 SER A CA 1
ATOM 688 C C . SER A 1 96 ? -1.487 -7.203 9.600 1.00 92.44 96 SER A C 1
ATOM 690 O O . SER A 1 96 ? -1.842 -8.201 10.234 1.00 92.44 96 SER A O 1
ATOM 692 N N . VAL A 1 97 ? -0.869 -6.172 10.175 1.00 87.81 97 VAL A N 1
ATOM 693 C CA . VAL A 1 97 ? -0.447 -6.146 11.582 1.00 87.81 97 VAL A CA 1
ATOM 694 C C . VAL A 1 97 ? -0.858 -4.824 12.223 1.00 87.81 97 VAL A C 1
ATOM 696 O O . VAL A 1 97 ? -0.767 -3.766 11.613 1.00 87.81 97 VAL A O 1
ATOM 699 N N . HIS A 1 98 ? -1.337 -4.873 13.468 1.00 84.62 98 HIS A N 1
ATOM 700 C CA . HIS A 1 98 ? -1.567 -3.670 14.268 1.00 84.62 98 HIS A CA 1
ATOM 701 C C . HIS A 1 98 ? -0.322 -3.346 15.099 1.00 84.62 98 HIS A C 1
ATOM 703 O O . HIS A 1 98 ? 0.083 -4.128 15.965 1.00 84.62 98 HIS A O 1
ATOM 709 N N . GLU A 1 99 ? 0.254 -2.177 14.862 1.00 71.81 99 GLU A N 1
ATOM 710 C CA . GLU A 1 99 ? 1.396 -1.629 15.579 1.00 71.81 99 GLU A CA 1
ATOM 711 C C . GLU A 1 99 ? 0.891 -0.708 16.699 1.00 71.81 99 GLU A C 1
ATOM 713 O O . GLU A 1 99 ? 0.359 0.379 16.462 1.00 71.81 99 GLU A O 1
ATOM 718 N N . THR A 1 100 ? 1.063 -1.117 17.960 1.00 67.81 100 THR A N 1
ATOM 719 C CA . THR A 1 100 ? 0.832 -0.188 19.083 1.00 67.81 100 THR A CA 1
ATOM 720 C C . THR A 1 100 ? 1.929 0.890 19.108 1.00 67.81 100 THR A C 1
ATOM 722 O O . THR A 1 100 ? 3.060 0.592 18.725 1.00 67.81 100 THR A O 1
ATOM 725 N N . PRO A 1 101 ? 1.689 2.107 19.640 1.00 61.00 101 PRO A N 1
ATOM 726 C CA . PRO A 1 101 ? 2.691 3.189 19.646 1.00 61.00 101 PRO A CA 1
ATOM 727 C C . PRO A 1 101 ? 4.037 2.821 20.289 1.00 61.00 101 PRO A C 1
ATOM 729 O O . PRO A 1 101 ? 5.092 3.341 19.916 1.00 61.00 101 PRO A O 1
ATOM 732 N N . ALA A 1 102 ? 4.013 1.918 21.273 1.00 61.16 102 ALA A N 1
ATOM 733 C CA . ALA A 1 102 ? 5.218 1.410 21.920 1.00 61.16 102 ALA A CA 1
ATOM 734 C C . ALA A 1 102 ? 6.052 0.515 20.983 1.00 61.16 102 ALA A C 1
ATOM 736 O O . ALA A 1 102 ? 7.280 0.542 21.058 1.00 61.16 102 ALA A O 1
ATOM 737 N N . LYS A 1 103 ? 5.390 -0.241 20.096 1.00 57.53 103 LYS A N 1
ATOM 738 C CA . LYS A 1 103 ? 6.011 -1.096 19.075 1.00 57.53 103 LYS A CA 1
ATOM 739 C C . LYS A 1 103 ? 6.507 -0.262 17.886 1.00 57.53 103 LYS A C 1
ATOM 741 O O . LYS A 1 103 ? 7.676 -0.369 17.539 1.00 57.53 103 LYS A O 1
ATOM 746 N N . GLU A 1 104 ? 5.705 0.703 17.434 1.00 55.81 104 GLU A N 1
ATOM 747 C CA . GLU A 1 104 ? 6.063 1.657 16.371 1.00 55.81 104 GLU A CA 1
ATOM 748 C C . GLU A 1 104 ? 7.347 2.448 16.715 1.00 55.81 104 GLU A C 1
ATOM 750 O O . GLU A 1 104 ? 8.243 2.637 15.894 1.00 55.81 104 GLU A O 1
ATOM 755 N N . THR A 1 105 ? 7.502 2.885 17.973 1.00 59.81 105 THR A N 1
ATOM 756 C CA . THR A 1 105 ? 8.709 3.614 18.418 1.00 59.81 105 THR A CA 1
ATOM 757 C C . THR A 1 105 ? 9.957 2.719 18.491 1.00 59.81 105 THR A C 1
ATOM 759 O O . THR A 1 105 ? 11.085 3.224 18.441 1.00 59.81 105 THR A O 1
ATOM 762 N N . ALA A 1 106 ? 9.786 1.403 18.646 1.00 58.19 106 ALA A N 1
ATOM 763 C CA . ALA A 1 106 ? 10.885 0.442 18.653 1.00 58.19 106 ALA A CA 1
ATOM 764 C C . ALA A 1 106 ? 11.335 0.089 17.224 1.00 58.19 106 ALA A C 1
ATOM 766 O O . ALA A 1 106 ? 12.538 0.108 16.962 1.00 58.19 106 ALA A O 1
ATOM 767 N N . GLU A 1 107 ? 10.390 -0.132 16.305 1.00 53.12 107 GLU A N 1
ATOM 768 C CA . GLU A 1 107 ? 10.648 -0.473 14.895 1.00 53.12 107 GLU A CA 1
ATOM 769 C C . GLU A 1 107 ? 11.218 0.717 14.102 1.00 53.12 107 GLU A C 1
ATOM 771 O O . GLU A 1 107 ? 12.214 0.562 13.399 1.00 53.12 107 GLU A O 1
ATOM 776 N N . LYS A 1 108 ? 10.755 1.957 14.347 1.00 57.53 108 LYS A N 1
ATOM 777 C CA . LYS A 1 108 ? 11.342 3.177 13.740 1.00 57.53 108 LYS A CA 1
ATOM 778 C C . LYS A 1 108 ? 12.843 3.349 13.990 1.00 57.53 108 LYS A C 1
ATOM 780 O O . LYS A 1 108 ? 13.511 4.078 13.256 1.00 57.53 108 LYS A O 1
ATOM 785 N N . LYS A 1 109 ? 13.390 2.735 15.045 1.00 52.66 109 LYS A N 1
ATOM 786 C CA . LYS A 1 109 ? 14.837 2.744 15.330 1.00 52.66 109 LYS A CA 1
ATOM 787 C C . LYS A 1 109 ? 15.596 1.683 14.532 1.00 52.66 109 LYS A C 1
ATOM 789 O O . LYS A 1 109 ? 16.805 1.827 14.356 1.00 52.66 109 LYS A O 1
ATOM 794 N N . ASN A 1 110 ? 14.911 0.633 14.089 1.00 51.25 110 ASN A N 1
ATOM 795 C CA . ASN A 1 110 ? 15.467 -0.453 13.295 1.00 51.25 110 ASN A CA 1
ATOM 796 C C . ASN A 1 110 ? 15.394 -0.142 11.790 1.00 51.25 110 ASN A C 1
ATOM 798 O O . ASN A 1 110 ? 16.399 -0.308 11.102 1.00 51.25 110 ASN A O 1
ATOM 802 N N . ASP A 1 111 ? 14.305 0.475 11.323 1.00 51.47 111 ASP A N 1
ATOM 803 C CA . ASP A 1 111 ? 14.175 0.971 9.941 1.00 51.47 111 ASP A CA 1
ATOM 804 C C . ASP A 1 111 ? 15.197 2.058 9.607 1.00 51.47 111 ASP A C 1
ATOM 806 O O . ASP A 1 111 ? 15.859 2.023 8.569 1.00 51.47 111 ASP A O 1
ATOM 810 N N . GLN A 1 112 ? 15.462 2.968 10.552 1.00 50.28 112 GLN A N 1
ATOM 811 C CA . GLN A 1 112 ? 16.560 3.935 10.423 1.00 50.28 112 GLN A CA 1
ATOM 812 C C . GLN A 1 112 ? 17.944 3.271 10.343 1.00 50.28 112 GLN A C 1
ATOM 814 O O . GLN A 1 112 ? 18.908 3.911 9.929 1.00 50.28 112 GLN A O 1
ATOM 819 N N . LYS A 1 113 ? 18.070 1.996 10.725 1.00 42.09 113 LYS A N 1
ATOM 820 C CA . LYS A 1 113 ? 19.317 1.230 10.645 1.00 42.09 113 LYS A CA 1
ATOM 821 C C . LYS A 1 113 ? 19.439 0.415 9.353 1.00 42.09 113 LYS A C 1
ATOM 823 O O . LYS A 1 113 ? 20.547 -0.023 9.042 1.00 42.09 113 LYS A O 1
ATOM 828 N N . GLN A 1 114 ? 18.360 0.267 8.580 1.00 43.72 114 GLN A N 1
ATOM 829 C CA . GLN A 1 114 ? 18.374 -0.353 7.248 1.00 43.72 114 GLN A CA 1
ATOM 830 C C . GLN A 1 114 ? 18.672 0.625 6.101 1.00 43.72 114 GLN A C 1
ATOM 832 O O . GLN A 1 114 ? 18.860 0.192 4.966 1.00 43.72 114 GLN A O 1
ATOM 837 N N . THR A 1 115 ? 18.914 1.906 6.401 1.00 47.00 115 THR A N 1
ATOM 838 C CA . THR A 1 115 ? 19.768 2.757 5.555 1.00 47.00 115 THR A CA 1
ATOM 839 C C . THR A 1 115 ? 20.817 3.471 6.404 1.00 47.00 115 THR A C 1
ATOM 841 O O . THR A 1 115 ? 20.488 4.297 7.250 1.00 47.00 115 THR A O 1
ATOM 844 N N . PRO A 1 116 ? 22.105 3.189 6.152 1.00 41.16 116 PRO A N 1
ATOM 845 C CA . PRO A 1 116 ? 22.828 4.136 5.320 1.00 41.16 116 PRO A CA 1
ATOM 846 C C . PRO A 1 116 ? 23.750 3.430 4.328 1.00 41.16 116 PRO A C 1
ATOM 848 O O . PRO A 1 116 ? 24.706 2.769 4.720 1.00 41.16 116 PRO A O 1
ATOM 851 N N . THR A 1 117 ? 23.583 3.693 3.033 1.00 31.38 117 THR A N 1
ATOM 852 C CA . THR A 1 117 ? 24.763 4.036 2.227 1.00 31.38 117 THR A CA 1
ATOM 853 C C . THR A 1 117 ? 24.375 4.933 1.053 1.00 31.38 117 THR A C 1
ATOM 855 O O . THR A 1 117 ? 23.891 4.438 0.037 1.00 31.38 117 THR A O 1
ATOM 858 N N . PRO A 1 118 ? 24.630 6.250 1.124 1.00 41.81 118 PRO A N 1
ATOM 859 C CA . PRO A 1 118 ? 24.881 7.034 -0.067 1.00 41.81 118 PRO A CA 1
ATOM 860 C C . PRO A 1 118 ? 26.389 7.252 -0.276 1.00 41.81 118 PRO A C 1
ATOM 862 O O . PRO A 1 118 ? 27.141 7.459 0.676 1.00 41.81 118 PRO A O 1
ATOM 865 N N . LYS A 1 119 ? 26.732 7.340 -1.569 1.00 33.75 119 LYS A N 1
ATOM 866 C CA . LYS A 1 119 ? 27.945 7.872 -2.223 1.00 33.75 119 LYS A CA 1
ATOM 867 C C . LYS A 1 119 ? 29.063 6.879 -2.562 1.00 33.75 119 LYS A C 1
ATOM 869 O O . LYS A 1 119 ? 29.874 6.498 -1.724 1.00 33.75 119 LYS A O 1
ATOM 874 N N . ARG A 1 120 ? 29.148 6.578 -3.861 1.00 36.38 120 ARG A N 1
ATOM 875 C CA . ARG A 1 120 ? 30.429 6.647 -4.569 1.00 36.38 120 ARG A CA 1
ATOM 876 C C . ARG A 1 120 ? 30.643 8.079 -5.043 1.00 36.38 120 ARG A C 1
ATOM 878 O O . ARG A 1 120 ? 29.617 8.727 -5.353 1.00 36.38 120 ARG A O 1
#